Protein AF-A0A8X6STY0-F1 (afdb_monomer_lite)

Foldseek 3Di:
DDDDLVRVCVVVVHDSVVSVVQVVCCVVPVDSDDDDDDDDDDPDDPVLVVQLVVCCVVCVPDDPVRSVVVSCVVVVD

Organism: Trichonephila clavipes (NCBI:txid2585209)

InterPro domains:
  IPR009057 Homedomain-like superfamily [SSF46689] (2-69)

Secondary structure (DSSP, 8-state):
-PPPHHHHHHHHTS-HHHHHHHHHHHHHHS--SPPPPP-SPPSS-HHHHHHHHHHHHH-TT--HHHHHHHHHHHHT-

Radius of gyration: 25.01 Å; chains: 1; bounding box: 54×23×56 Å

pLDDT: mean 91.13, std 5.79, range [64.25, 97.0]

Sequence (77 aa):
MGLSQADAARRLNVSRNVVQRLWDQYQSEDSVSRRPVPGRPRATTPAEDRFLAFSARRRRTTTVPQLVADHFQASGR

Structure (mmCIF, N/CA/C/O backbone):
data_AF-A0A8X6STY0-F1
#
_entry.id   AF-A0A8X6STY0-F1
#
loop_
_atom_site.group_PDB
_atom_site.id
_atom_site.type_symbol
_atom_site.label_atom_id
_atom_site.label_alt_id
_atom_site.label_comp_id
_atom_site.label_asym_id
_atom_site.label_entity_id
_atom_site.label_seq_id
_atom_site.pdbx_PDB_ins_co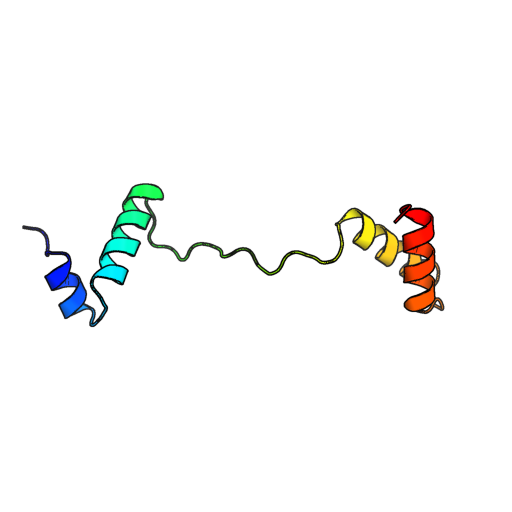de
_atom_site.Cartn_x
_atom_site.Cartn_y
_atom_site.Cartn_z
_atom_site.occupancy
_atom_site.B_iso_or_equiv
_atom_site.auth_seq_id
_atom_site.auth_comp_id
_atom_site.auth_asym_id
_atom_site.auth_atom_id
_atom_site.pdbx_PDB_model_num
ATOM 1 N N . MET A 1 1 ? 29.353 0.172 -26.222 1.00 64.38 1 MET A N 1
ATOM 2 C CA . MET A 1 1 ? 28.131 0.850 -26.705 1.00 64.38 1 MET A CA 1
ATOM 3 C C . MET A 1 1 ? 26.942 0.214 -26.007 1.00 64.38 1 MET A C 1
ATOM 5 O O . MET A 1 1 ? 26.891 -1.009 -25.96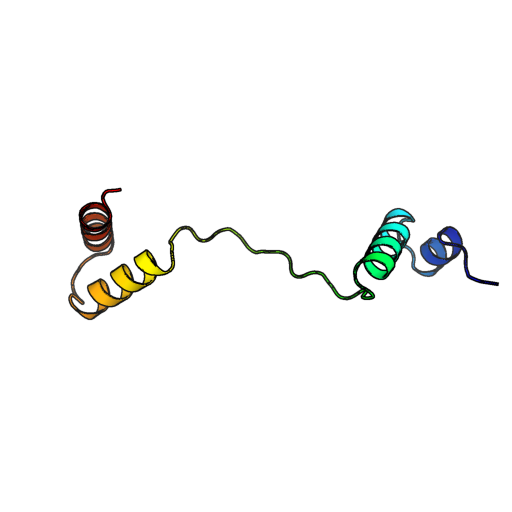3 1.00 64.38 1 MET A O 1
ATOM 9 N N . 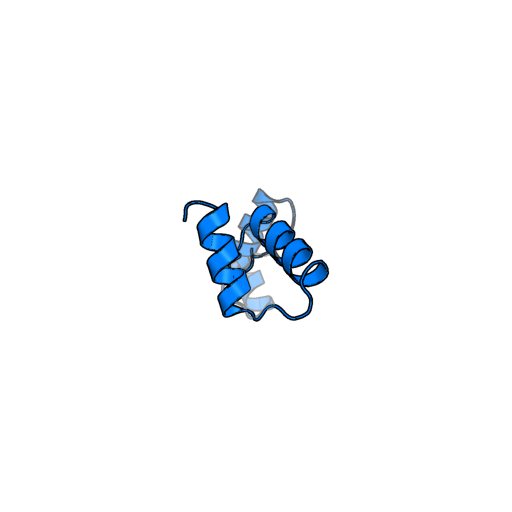GLY A 1 2 ? 26.062 1.009 -25.399 1.00 80.00 2 GLY A N 1
ATOM 10 C CA . GLY A 1 2 ? 24.838 0.491 -24.779 1.00 80.00 2 GLY A CA 1
ATOM 11 C C . GLY A 1 2 ? 23.805 0.091 -25.834 1.00 80.00 2 GLY A C 1
ATOM 12 O O . GLY A 1 2 ? 23.838 0.599 -26.953 1.00 80.00 2 GLY A O 1
ATOM 13 N N . LEU A 1 3 ? 22.893 -0.818 -25.484 1.00 84.88 3 LEU A N 1
ATOM 14 C CA . LEU A 1 3 ? 21.714 -1.102 -26.307 1.00 84.88 3 LEU A CA 1
ATOM 15 C C . LEU A 1 3 ? 20.790 0.120 -26.296 1.00 84.88 3 LEU A C 1
ATOM 17 O O . LEU A 1 3 ? 20.542 0.686 -25.231 1.00 84.88 3 LEU A O 1
ATOM 21 N N . SER A 1 4 ? 20.251 0.515 -27.453 1.00 91.25 4 SER A N 1
ATOM 22 C CA . SER A 1 4 ? 19.212 1.546 -27.463 1.00 91.25 4 SER A CA 1
ATOM 23 C C . SER A 1 4 ? 17.935 1.007 -26.805 1.00 91.25 4 SER A C 1
ATOM 25 O O . SER A 1 4 ? 17.666 -0.198 -26.829 1.00 91.25 4 SER A O 1
ATOM 27 N N . GLN A 1 5 ? 17.094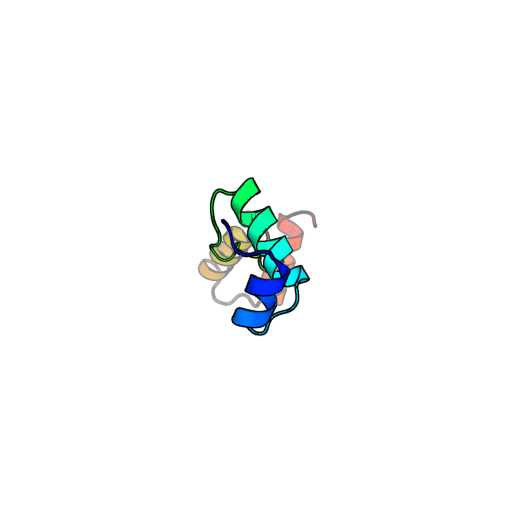 1.887 -26.255 1.00 90.25 5 GLN A N 1
ATOM 28 C CA . GLN A 1 5 ? 15.805 1.470 -25.686 1.00 90.25 5 GLN A CA 1
ATOM 29 C C . GLN A 1 5 ? 14.910 0.758 -26.715 1.00 90.25 5 GLN A C 1
ATOM 31 O O . GLN A 1 5 ? 14.142 -0.137 -26.362 1.00 90.25 5 GLN A O 1
ATOM 36 N N . ALA A 1 6 ? 15.013 1.126 -27.997 1.00 92.88 6 ALA A N 1
ATOM 37 C CA . ALA A 1 6 ? 14.286 0.467 -29.077 1.00 92.88 6 ALA A CA 1
ATOM 38 C C . ALA A 1 6 ? 14.791 -0.964 -29.322 1.00 92.88 6 ALA A C 1
ATOM 40 O O . ALA A 1 6 ? 13.987 -1.859 -29.582 1.00 92.88 6 ALA A O 1
ATOM 41 N N . ASP A 1 7 ? 16.098 -1.198 -29.206 1.00 94.50 7 ASP A N 1
ATOM 42 C CA . ASP A 1 7 ? 16.687 -2.537 -29.319 1.00 94.50 7 ASP A CA 1
ATOM 43 C C . ASP A 1 7 ? 16.307 -3.406 -28.123 1.00 94.50 7 ASP A C 1
ATOM 45 O O . ASP A 1 7 ? 15.939 -4.567 -28.296 1.00 94.50 7 ASP A O 1
ATOM 49 N N . ALA A 1 8 ? 16.322 -2.828 -26.920 1.00 92.75 8 ALA A N 1
ATOM 50 C CA . ALA A 1 8 ? 15.879 -3.497 -25.703 1.00 92.75 8 ALA A CA 1
ATOM 51 C C . ALA A 1 8 ? 14.395 -3.893 -25.782 1.00 92.75 8 ALA A C 1
ATOM 53 O O . ALA A 1 8 ? 14.051 -5.039 -25.497 1.00 92.75 8 ALA A O 1
ATOM 54 N N . ALA A 1 9 ? 13.526 -2.989 -26.246 1.00 95.44 9 ALA A N 1
ATOM 55 C CA . ALA A 1 9 ? 12.100 -3.260 -26.429 1.00 95.44 9 ALA A CA 1
ATOM 56 C C . ALA A 1 9 ? 11.852 -4.400 -27.431 1.00 95.44 9 ALA A C 1
ATOM 58 O O . ALA A 1 9 ? 11.077 -5.311 -27.145 1.00 95.44 9 ALA A O 1
ATOM 59 N N . ARG A 1 10 ? 12.562 -4.396 -28.572 1.00 95.62 10 ARG A N 1
ATOM 60 C CA . ARG A 1 10 ? 12.489 -5.474 -29.574 1.00 95.62 10 ARG A CA 1
ATOM 61 C C . ARG A 1 10 ? 12.984 -6.809 -29.024 1.00 95.62 10 ARG A C 1
ATOM 63 O O . ARG A 1 10 ? 12.329 -7.823 -29.227 1.00 95.62 10 ARG A O 1
ATOM 70 N N . ARG A 1 11 ? 14.109 -6.812 -28.304 1.00 95.44 11 ARG A N 1
ATOM 71 C CA . ARG A 1 11 ? 14.698 -8.028 -27.722 1.00 95.44 11 ARG A CA 1
ATOM 72 C C . ARG A 1 11 ? 13.818 -8.649 -26.637 1.00 95.44 11 ARG A C 1
ATOM 74 O O . ARG A 1 11 ? 13.808 -9.866 -26.497 1.00 95.44 11 ARG A O 1
ATOM 81 N N . LEU A 1 12 ? 13.099 -7.821 -25.882 1.00 93.62 12 LEU A N 1
ATOM 82 C CA . LEU A 1 12 ? 12.206 -8.252 -24.804 1.00 93.62 12 LEU A CA 1
ATOM 83 C C . LEU A 1 12 ? 10.748 -8.439 -25.259 1.00 93.62 12 LEU A C 1
ATOM 85 O O . LEU A 1 12 ? 9.917 -8.830 -24.447 1.00 93.62 12 LEU A O 1
ATOM 89 N N . ASN A 1 13 ? 10.434 -8.171 -26.532 1.00 97.00 13 ASN A N 1
ATOM 90 C CA . ASN A 1 13 ? 9.076 -8.194 -27.084 1.00 97.00 13 ASN A CA 1
ATOM 91 C C . ASN A 1 13 ? 8.061 -7.383 -26.247 1.00 97.00 13 ASN A C 1
ATOM 93 O O . ASN A 1 13 ? 6.943 -7.822 -25.979 1.00 97.00 13 ASN A O 1
ATOM 97 N N . VAL A 1 14 ? 8.465 -6.188 -25.810 1.00 96.06 14 VAL A N 1
ATOM 98 C CA . VAL A 1 14 ? 7.620 -5.249 -25.056 1.00 96.06 14 VAL A CA 1
ATOM 99 C C . VAL A 1 14 ? 7.528 -3.912 -25.778 1.00 96.06 14 VAL A C 1
ATOM 101 O O . VAL A 1 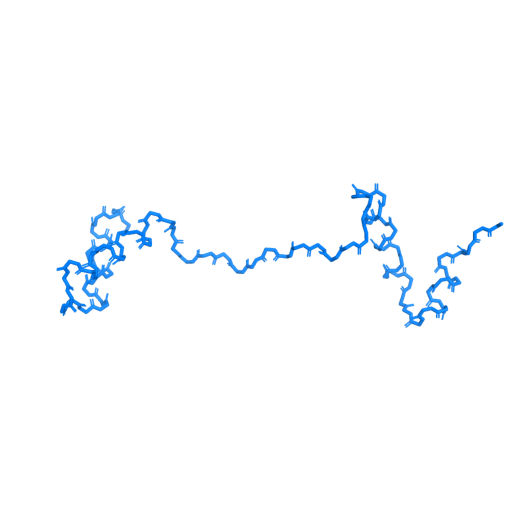14 ? 8.307 -3.604 -26.681 1.00 96.06 14 VAL A O 1
ATOM 104 N N . SER A 1 15 ? 6.584 -3.068 -25.367 1.00 96.56 15 SER A N 1
ATOM 105 C CA . SER A 1 15 ? 6.520 -1.708 -25.893 1.00 96.56 15 SER A CA 1
ATOM 106 C C . SER A 1 15 ? 7.686 -0.859 -25.372 1.00 96.56 15 SER A C 1
ATOM 108 O O . SER A 1 15 ? 8.150 -1.024 -24.242 1.00 96.56 15 SER A O 1
ATOM 110 N N . ARG A 1 16 ? 8.124 0.121 -26.174 1.00 95.38 16 ARG A N 1
ATOM 111 C CA . ARG A 1 16 ? 9.143 1.103 -25.754 1.00 95.38 16 ARG A CA 1
ATOM 112 C C . ARG A 1 16 ? 8.763 1.837 -24.461 1.00 95.38 16 ARG A C 1
ATOM 114 O O . ARG A 1 16 ? 9.640 2.154 -23.670 1.00 95.38 16 ARG A O 1
ATOM 121 N N . ASN A 1 17 ? 7.465 2.033 -24.210 1.00 95.75 17 ASN A N 1
ATOM 122 C CA . ASN A 1 17 ? 6.967 2.665 -22.987 1.00 95.75 17 ASN A CA 1
ATOM 123 C C . ASN A 1 17 ? 7.296 1.846 -21.723 1.00 95.75 17 ASN A C 1
ATOM 125 O O . ASN A 1 17 ? 7.585 2.418 -20.681 1.00 95.75 17 ASN A O 1
ATOM 129 N N . VAL A 1 18 ? 7.294 0.510 -21.802 1.00 94.38 18 VAL A N 1
ATOM 130 C CA . VAL A 1 18 ? 7.685 -0.343 -20.663 1.00 94.38 18 VAL A CA 1
ATOM 131 C C . VAL A 1 18 ? 9.165 -0.153 -20.332 1.00 94.38 18 VAL A C 1
ATOM 133 O O . VAL A 1 18 ? 9.513 -0.006 -19.164 1.00 94.38 18 VAL A O 1
ATOM 136 N N . VAL A 1 19 ? 10.023 -0.093 -21.354 1.00 94.75 19 VAL A N 1
ATOM 137 C CA . VAL A 1 19 ? 11.467 0.134 -21.187 1.00 94.75 19 VAL A CA 1
ATOM 138 C C . VAL A 1 19 ? 11.745 1.521 -20.611 1.00 94.75 19 VAL A C 1
ATOM 140 O O . VAL A 1 19 ? 12.508 1.630 -19.656 1.00 94.75 19 VAL A O 1
ATOM 143 N N . GLN A 1 20 ? 11.093 2.563 -21.136 1.00 94.25 20 GLN A N 1
ATOM 144 C CA . GLN A 1 20 ? 11.228 3.926 -20.616 1.00 94.25 20 GLN A CA 1
ATOM 145 C C . GLN A 1 20 ? 10.797 4.006 -19.147 1.00 94.25 20 GLN A C 1
ATOM 147 O O . GLN A 1 20 ? 11.555 4.491 -18.318 1.00 94.25 20 GLN A O 1
ATOM 152 N N . ARG A 1 21 ? 9.631 3.448 -18.793 1.00 94.31 21 ARG A N 1
ATOM 153 C CA . ARG A 1 21 ? 9.135 3.456 -17.407 1.00 94.31 21 ARG A CA 1
ATOM 154 C C . ARG A 1 21 ? 10.057 2.721 -16.435 1.00 94.31 21 ARG A C 1
ATOM 156 O O . ARG A 1 21 ? 10.215 3.175 -15.307 1.00 94.31 21 ARG A O 1
ATOM 163 N N . LEU A 1 22 ? 10.641 1.594 -16.848 1.00 92.88 22 LEU A N 1
ATOM 164 C CA . LEU A 1 22 ? 11.616 0.868 -16.028 1.00 92.88 22 LEU A CA 1
ATOM 165 C C . LEU A 1 22 ? 12.920 1.653 -15.873 1.00 92.88 22 LEU A C 1
ATOM 167 O O . LEU A 1 22 ? 13.500 1.654 -14.791 1.00 92.88 22 LEU A O 1
ATOM 171 N N . TRP A 1 23 ? 13.360 2.337 -16.930 1.00 93.75 23 TRP A N 1
ATOM 172 C CA . TRP A 1 23 ? 14.526 3.211 -16.872 1.00 93.75 23 TRP A CA 1
ATOM 173 C C . TRP A 1 23 ? 14.300 4.383 -15.914 1.00 93.75 23 TRP A C 1
ATOM 175 O O . TRP A 1 23 ? 15.120 4.608 -15.030 1.00 93.75 23 TRP A O 1
ATOM 185 N N . ASP A 1 24 ? 13.160 5.066 -16.021 1.00 94.00 24 ASP A N 1
ATOM 186 C CA . ASP A 1 24 ? 12.792 6.165 -15.123 1.00 94.00 24 ASP A CA 1
ATOM 187 C C . ASP A 1 24 ? 12.702 5.690 -13.668 1.00 94.00 24 ASP A C 1
ATOM 189 O O . ASP A 1 24 ? 13.194 6.361 -12.761 1.00 94.00 24 ASP A O 1
ATOM 193 N N . GLN A 1 25 ? 12.121 4.504 -13.438 1.00 94.25 25 GLN A N 1
ATOM 194 C CA . GLN A 1 25 ? 12.062 3.906 -12.108 1.00 94.25 25 GLN A CA 1
ATOM 195 C C . GLN A 1 25 ? 13.468 3.678 -11.549 1.00 94.25 25 GLN A C 1
ATOM 197 O O . GLN A 1 25 ? 13.750 4.133 -10.441 1.00 94.25 25 GLN A O 1
ATOM 202 N N . TYR A 1 26 ? 14.346 3.041 -12.325 1.00 93.69 26 TYR A N 1
ATOM 203 C CA . TYR A 1 26 ? 15.721 2.775 -11.919 1.00 93.69 26 TYR A CA 1
ATOM 204 C C . TYR A 1 26 ? 16.476 4.065 -11.578 1.00 93.69 26 TYR A C 1
ATOM 206 O O . TYR A 1 26 ? 17.112 4.134 -10.535 1.00 93.69 26 TYR A O 1
ATOM 214 N N . GLN A 1 27 ? 16.336 5.118 -12.387 1.00 94.81 27 GLN A N 1
ATOM 215 C CA . GLN A 1 27 ? 16.958 6.416 -12.100 1.00 94.81 27 GLN A CA 1
ATOM 216 C C . GLN A 1 27 ? 16.413 7.066 -10.817 1.00 94.81 2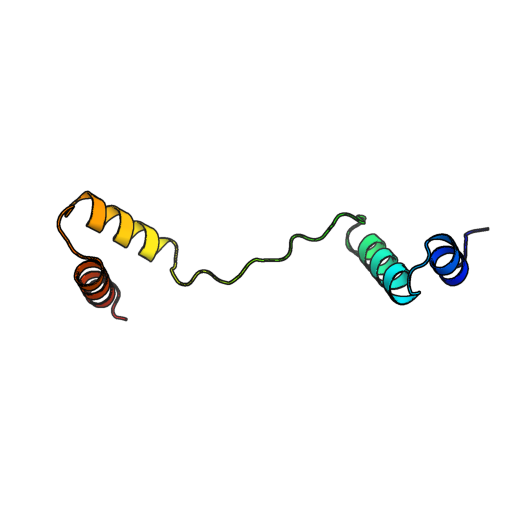7 GLN A C 1
ATOM 218 O O . GLN A 1 27 ? 17.146 7.763 -10.123 1.00 94.81 27 GLN A O 1
ATOM 223 N N . SER A 1 28 ? 15.134 6.849 -10.497 1.00 94.31 28 SER A N 1
ATOM 224 C CA . SER A 1 28 ? 14.495 7.439 -9.313 1.00 94.31 28 SER A CA 1
ATOM 225 C C . SER A 1 28 ? 14.716 6.663 -8.007 1.00 94.31 28 SER A C 1
ATOM 227 O O . SER A 1 28 ? 14.754 7.271 -6.942 1.00 94.31 28 SER A O 1
ATOM 229 N N . GLU A 1 29 ? 14.822 5.334 -8.073 1.00 93.75 29 GLU A N 1
ATOM 230 C CA . GLU A 1 29 ? 14.782 4.436 -6.905 1.00 93.75 29 GLU A CA 1
ATOM 231 C C . GLU A 1 29 ? 16.034 3.566 -6.756 1.00 93.75 29 GLU A C 1
ATOM 233 O O . GLU A 1 29 ? 16.114 2.795 -5.802 1.00 93.75 29 GLU A O 1
ATOM 238 N N . ASP A 1 30 ? 16.960 3.618 -7.720 1.00 94.06 30 ASP A N 1
ATOM 239 C CA . ASP A 1 30 ? 18.059 2.652 -7.883 1.00 94.06 30 ASP A CA 1
ATOM 240 C C . ASP A 1 30 ? 17.561 1.190 -7.866 1.00 94.06 30 ASP A C 1
ATOM 242 O O . ASP A 1 30 ? 18.232 0.246 -7.451 1.00 94.06 30 ASP A O 1
ATOM 246 N N . SER A 1 31 ? 16.311 0.988 -8.301 1.00 92.19 31 SER A N 1
ATOM 247 C CA . SER A 1 31 ? 15.621 -0.294 -8.238 1.00 92.19 31 SER A CA 1
ATOM 248 C C . SER A 1 31 ? 14.675 -0.480 -9.415 1.00 92.19 31 SER A C 1
ATOM 250 O O . SER A 1 31 ? 13.989 0.442 -9.844 1.00 92.19 31 SER A O 1
ATOM 252 N N . VAL A 1 32 ? 14.602 -1.717 -9.904 1.00 91.50 32 VAL A N 1
ATOM 253 C CA . VAL A 1 32 ? 13.585 -2.188 -10.863 1.00 91.50 32 VAL A CA 1
ATOM 254 C C . VAL A 1 32 ? 12.589 -3.144 -10.201 1.00 91.50 32 VAL A C 1
ATOM 256 O O . VAL A 1 32 ? 11.830 -3.843 -10.875 1.00 91.50 32 VAL A O 1
ATOM 259 N N . SER A 1 33 ? 12.617 -3.224 -8.867 1.00 91.94 33 SER A N 1
ATOM 260 C CA . SER A 1 33 ? 11.683 -4.056 -8.116 1.00 91.94 33 SER A CA 1
ATOM 261 C C . SER A 1 33 ? 10.254 -3.544 -8.292 1.00 91.94 33 SER A C 1
ATOM 263 O O . SER A 1 33 ? 9.999 -2.357 -8.511 1.00 91.94 33 SER A O 1
ATOM 265 N N . ARG A 1 34 ? 9.281 -4.455 -8.227 1.00 90.00 34 ARG A N 1
ATOM 266 C CA . ARG A 1 34 ? 7.876 -4.069 -8.336 1.00 90.00 34 ARG A CA 1
ATOM 267 C C . ARG A 1 34 ? 7.522 -3.134 -7.178 1.00 90.00 34 ARG A C 1
ATOM 269 O O . ARG A 1 34 ? 7.560 -3.556 -6.025 1.00 90.00 34 ARG A O 1
ATOM 276 N N . ARG A 1 35 ? 7.100 -1.904 -7.494 1.00 89.00 35 ARG A N 1
ATOM 277 C CA . ARG A 1 35 ? 6.606 -0.954 -6.488 1.00 89.00 35 ARG A CA 1
ATOM 278 C C . ARG A 1 35 ? 5.434 -1.564 -5.710 1.00 89.00 35 ARG A C 1
ATOM 280 O O . ARG A 1 35 ? 4.515 -2.104 -6.343 1.00 89.00 35 ARG A O 1
ATOM 287 N N . PRO A 1 36 ? 5.418 -1.466 -4.370 1.00 87.06 36 PRO A N 1
ATOM 288 C CA . PRO A 1 36 ? 4.241 -1.819 -3.599 1.00 87.06 36 PRO A CA 1
ATOM 289 C C . PRO A 1 36 ? 3.110 -0.876 -4.004 1.00 87.06 36 PRO A C 1
ATOM 291 O O . PRO A 1 36 ? 3.216 0.344 -3.889 1.00 87.06 36 PRO A O 1
ATOM 294 N N . VAL A 1 37 ? 2.028 -1.446 -4.523 1.00 87.06 37 VAL A N 1
ATOM 295 C CA . VAL A 1 37 ? 0.828 -0.676 -4.840 1.00 87.06 37 VAL A CA 1
ATOM 296 C C . VAL A 1 37 ? -0.018 -0.646 -3.570 1.00 87.06 37 VAL A C 1
ATOM 298 O O . VAL A 1 37 ? -0.348 -1.724 -3.062 1.00 87.06 37 VAL A O 1
ATOM 301 N N . PRO A 1 38 ? -0.353 0.538 -3.022 1.00 86.81 38 PRO A N 1
ATOM 302 C CA . PRO A 1 38 ? -1.253 0.606 -1.883 1.00 86.81 38 PRO A CA 1
ATOM 303 C C . PRO A 1 38 ? -2.579 -0.064 -2.249 1.00 86.81 38 PRO A C 1
ATOM 305 O O . PRO A 1 38 ? -3.113 0.121 -3.344 1.00 86.81 38 PRO A O 1
ATOM 308 N N . GLY A 1 39 ? -3.084 -0.892 -1.336 1.00 89.31 39 GLY A N 1
ATOM 309 C CA . GLY A 1 39 ? -4.369 -1.556 -1.509 1.00 89.31 39 GLY A CA 1
ATOM 310 C C . GLY A 1 39 ? -5.542 -0.580 -1.420 1.00 89.31 39 GLY A C 1
ATOM 311 O O . GLY A 1 39 ? -5.380 0.630 -1.257 1.00 89.31 39 GLY A O 1
ATOM 312 N N . ARG A 1 40 ? -6.758 -1.129 -1.473 1.00 91.62 40 ARG A N 1
ATOM 313 C CA . ARG A 1 40 ? -7.978 -0.358 -1.216 1.00 91.62 40 ARG A CA 1
ATOM 314 C C . ARG A 1 40 ? -7.889 0.319 0.166 1.00 91.62 40 ARG A C 1
ATOM 316 O O . ARG A 1 40 ? -7.519 -0.361 1.128 1.00 91.62 40 ARG A O 1
ATOM 323 N N . PRO A 1 41 ? -8.268 1.606 0.289 1.00 89.81 41 PRO A N 1
ATOM 324 C CA . PRO A 1 41 ? -8.377 2.261 1.585 1.00 89.81 41 PRO A CA 1
ATOM 325 C C . PRO A 1 41 ? -9.262 1.456 2.541 1.00 89.81 41 PRO A C 1
ATOM 327 O O . PRO A 1 41 ? -10.282 0.891 2.136 1.00 89.81 41 PRO A O 1
ATOM 330 N N . ARG A 1 42 ? -8.862 1.393 3.812 1.00 89.94 42 ARG A N 1
ATOM 331 C CA . ARG A 1 42 ? -9.657 0.726 4.846 1.00 89.94 42 ARG A CA 1
ATOM 332 C C . ARG A 1 42 ? -10.952 1.505 5.071 1.00 89.94 42 ARG A C 1
ATOM 334 O O . ARG A 1 42 ? -10.934 2.731 5.092 1.00 89.94 42 ARG A O 1
ATOM 341 N N . ALA A 1 43 ? -12.057 0.781 5.233 1.00 90.56 43 ALA A N 1
ATOM 342 C CA . ALA A 1 43 ? -13.346 1.378 5.580 1.00 90.56 43 ALA A CA 1
ATOM 343 C C . ALA A 1 43 ? -13.370 1.884 7.031 1.00 90.56 43 ALA A C 1
ATOM 345 O O . ALA A 1 43 ? -14.077 2.837 7.333 1.00 90.56 43 ALA A O 1
ATOM 346 N N . THR A 1 44 ? -12.583 1.247 7.898 1.00 89.69 44 THR A N 1
ATOM 347 C CA . THR A 1 44 ? -12.463 1.553 9.320 1.00 89.69 44 THR A CA 1
ATOM 348 C C . THR A 1 44 ? -11.069 2.069 9.658 1.00 89.69 44 THR A C 1
ATOM 350 O O . THR A 1 44 ? -10.067 1.721 9.019 1.00 89.69 44 THR A O 1
ATOM 353 N N . THR A 1 45 ? -10.989 2.914 10.681 1.00 92.00 45 THR A N 1
ATOM 354 C CA . THR A 1 45 ? -9.709 3.354 11.247 1.00 92.00 45 THR A CA 1
ATOM 355 C C . THR A 1 45 ? -9.199 2.357 12.297 1.00 92.00 45 THR A C 1
ATOM 357 O O . THR A 1 45 ? -9.987 1.623 12.897 1.00 92.00 45 THR A O 1
ATOM 360 N N . PRO A 1 46 ? -7.888 2.341 12.615 1.00 93.75 46 PRO A N 1
ATOM 361 C CA . PRO A 1 46 ? -7.355 1.448 13.649 1.00 93.75 46 PRO A CA 1
ATOM 362 C C . PRO A 1 46 ? -7.993 1.628 15.040 1.00 93.75 46 PRO A C 1
ATOM 364 O O . PRO A 1 46 ? -7.973 0.711 15.859 1.00 93.75 46 PRO A O 1
ATOM 367 N N . ALA A 1 47 ? -8.532 2.811 15.351 1.00 92.81 47 ALA A N 1
ATOM 368 C CA . ALA A 1 47 ? -9.251 3.046 16.603 1.00 92.81 47 ALA A CA 1
ATOM 369 C C . ALA A 1 47 ? -10.630 2.368 16.603 1.00 92.81 47 ALA A C 1
ATOM 371 O O . ALA A 1 47 ? -10.991 1.723 17.587 1.00 92.81 47 ALA A O 1
ATOM 372 N N . GLU A 1 48 ? -11.347 2.458 15.486 1.00 93.50 48 GLU A N 1
ATOM 373 C CA . GLU A 1 48 ? -12.658 1.836 15.287 1.00 93.50 48 GLU A CA 1
ATOM 374 C C . GLU A 1 48 ? -12.536 0.310 15.317 1.00 93.50 48 GLU A C 1
ATOM 376 O O . GLU A 1 48 ? -13.271 -0.344 16.051 1.00 93.50 48 GLU A O 1
ATOM 381 N N . ASP A 1 49 ? -11.529 -0.255 14.640 1.00 93.31 49 ASP A N 1
ATOM 382 C CA . ASP A 1 49 ? -11.239 -1.696 14.674 1.00 93.31 49 ASP A CA 1
ATOM 383 C C . ASP A 1 49 ? -11.017 -2.199 16.109 1.00 93.31 49 ASP A C 1
ATOM 385 O O . ASP A 1 49 ? -11.542 -3.242 16.508 1.00 93.31 49 ASP A O 1
ATOM 389 N N . ARG A 1 50 ? -10.269 -1.439 16.923 1.00 94.69 50 ARG A N 1
ATOM 390 C CA . ARG A 1 50 ? -10.035 -1.778 18.336 1.00 94.69 50 ARG A CA 1
ATOM 391 C C . ARG A 1 50 ? -11.314 -1.704 19.164 1.00 94.69 50 ARG A C 1
ATOM 393 O O . ARG A 1 50 ? -11.542 -2.598 19.979 1.00 94.69 50 ARG A O 1
ATOM 400 N N . PHE A 1 51 ? -12.144 -0.681 18.953 1.00 92.25 51 PHE A N 1
ATOM 401 C CA . PHE A 1 51 ? -13.440 -0.563 19.621 1.00 92.25 51 PHE A CA 1
ATOM 402 C C . PHE A 1 51 ? -14.343 -1.751 19.278 1.00 92.25 51 PHE A C 1
ATOM 404 O O . PHE A 1 51 ? -14.863 -2.407 20.180 1.00 92.25 51 PHE A O 1
ATOM 411 N N . LEU A 1 52 ? -14.482 -2.071 17.989 1.00 92.31 52 LEU A N 1
ATOM 412 C CA . LEU A 1 52 ? -15.320 -3.171 17.515 1.00 92.31 52 LEU A CA 1
ATOM 413 C C . LEU A 1 52 ? -14.836 -4.516 18.072 1.00 92.31 52 LEU A C 1
ATOM 415 O O . LEU A 1 52 ? -15.636 -5.279 18.616 1.00 92.31 52 LEU A O 1
ATOM 419 N N . ALA A 1 53 ? -13.527 -4.781 18.025 1.00 93.62 53 ALA A N 1
ATOM 420 C CA . ALA A 1 53 ? -12.945 -6.009 18.561 1.00 93.62 53 ALA A CA 1
ATOM 421 C C . ALA A 1 53 ? -13.155 -6.142 20.078 1.00 93.62 53 ALA A C 1
ATOM 423 O O . ALA A 1 53 ? -13.494 -7.221 20.569 1.00 93.62 53 ALA A O 1
ATOM 424 N N . PHE A 1 54 ? -12.974 -5.061 20.840 1.00 94.62 54 PHE A N 1
ATOM 425 C CA . PHE A 1 54 ? -13.177 -5.080 22.288 1.00 94.62 54 PHE A CA 1
ATOM 426 C C . PHE A 1 54 ? -14.653 -5.276 22.655 1.00 94.62 54 PHE A C 1
ATOM 428 O O . PHE A 1 54 ? -14.980 -6.133 23.481 1.00 94.62 54 PHE A O 1
ATOM 435 N N . SER A 1 55 ? -15.547 -4.533 22.001 1.00 92.81 55 SER A N 1
ATOM 436 C CA . SER A 1 55 ? -16.992 -4.604 22.222 1.00 92.81 55 SER A CA 1
ATOM 437 C C . SER A 1 55 ? -17.547 -5.990 21.895 1.00 92.81 55 SER A C 1
ATOM 439 O O . SER A 1 55 ? -18.270 -6.555 22.716 1.00 92.81 55 SER A O 1
ATOM 441 N N . ALA A 1 56 ? -17.133 -6.591 20.774 1.00 92.81 56 ALA A N 1
ATOM 442 C CA . ALA A 1 56 ? -17.531 -7.949 20.395 1.00 92.81 56 ALA A CA 1
ATOM 443 C C . ALA A 1 56 ? -17.007 -9.014 21.377 1.00 92.81 56 ALA A C 1
ATOM 445 O O . ALA A 1 56 ? -17.712 -9.966 21.710 1.00 92.81 56 ALA A O 1
ATOM 446 N N . ARG A 1 57 ? -15.782 -8.851 21.901 1.00 94.94 57 ARG A N 1
ATOM 447 C CA . ARG A 1 57 ? -15.217 -9.779 22.899 1.00 94.94 57 ARG A CA 1
ATOM 448 C C . ARG A 1 57 ? -15.927 -9.696 24.248 1.00 94.94 57 ARG A C 1
ATOM 450 O O . ARG A 1 57 ? -16.118 -10.733 24.886 1.00 94.94 57 ARG A O 1
ATOM 457 N N . ARG A 1 58 ? -16.289 -8.485 24.686 1.00 94.44 58 ARG A N 1
ATOM 458 C CA . ARG A 1 58 ? -16.968 -8.235 25.968 1.00 94.44 58 ARG A CA 1
ATOM 459 C C . ARG A 1 58 ? -18.443 -8.629 25.920 1.00 94.44 58 ARG A C 1
ATOM 461 O O . ARG A 1 58 ? -18.950 -9.173 26.896 1.00 94.44 58 ARG A O 1
ATOM 468 N N . ARG A 1 59 ? -19.118 -8.379 24.796 1.00 94.00 59 ARG A N 1
ATOM 469 C CA . ARG A 1 59 ? -20.540 -8.675 24.585 1.00 94.00 59 ARG A CA 1
ATOM 470 C C . ARG A 1 59 ? -20.712 -9.663 23.431 1.00 94.00 59 ARG A C 1
ATOM 472 O O . ARG A 1 59 ? -21.115 -9.307 22.331 1.00 94.00 59 ARG A O 1
ATOM 479 N N . ARG A 1 60 ? -20.398 -10.933 23.703 1.00 90.38 60 ARG A N 1
ATOM 480 C CA . ARG A 1 60 ? -20.348 -12.006 22.688 1.00 90.38 60 ARG A CA 1
ATOM 481 C C . ARG A 1 60 ? -21.683 -12.293 21.991 1.00 90.38 60 ARG A C 1
ATOM 483 O O . ARG A 1 60 ? -21.682 -12.899 20.929 1.00 90.38 60 ARG A O 1
ATOM 490 N N . THR A 1 61 ? -22.803 -11.899 22.593 1.00 94.44 61 THR A N 1
ATOM 491 C CA . THR A 1 61 ? -24.156 -12.088 22.047 1.00 94.44 61 THR A CA 1
ATOM 492 C C . THR A 1 61 ? -24.658 -10.884 21.249 1.00 94.44 61 THR A C 1
ATOM 494 O O . THR A 1 61 ? -25.747 -10.948 20.683 1.00 94.44 61 THR A O 1
ATOM 497 N N . THR A 1 62 ? -23.905 -9.779 21.201 1.00 91.38 62 THR A N 1
ATOM 498 C CA . THR A 1 62 ? -24.319 -8.578 20.470 1.00 91.38 62 THR A CA 1
ATOM 499 C C . THR A 1 62 ? -24.227 -8.806 18.967 1.00 91.38 62 THR A C 1
ATOM 501 O O . THR A 1 62 ? -23.224 -9.295 18.446 1.00 91.38 62 THR A O 1
ATOM 504 N N . THR A 1 63 ? -25.287 -8.423 18.262 1.00 93.69 63 THR A N 1
ATOM 505 C CA . THR A 1 63 ? -25.358 -8.532 16.803 1.00 93.69 63 THR A CA 1
ATOM 506 C C . THR A 1 63 ? -24.556 -7.421 16.123 1.00 93.69 63 THR A C 1
ATOM 508 O O . THR A 1 63 ? -24.342 -6.348 16.688 1.00 93.69 63 THR A O 1
ATOM 511 N N . VAL A 1 64 ? -24.130 -7.649 14.879 1.00 92.12 64 VAL A N 1
ATOM 512 C CA . VAL A 1 64 ? -23.370 -6.651 14.106 1.00 92.12 64 VAL A CA 1
ATOM 513 C C . VAL A 1 64 ? -24.100 -5.300 14.005 1.00 92.12 64 VAL A C 1
ATOM 515 O O . VAL A 1 64 ? -23.455 -4.291 14.276 1.00 92.12 64 VAL A O 1
ATOM 518 N N . PRO A 1 65 ? -25.416 -5.220 13.714 1.00 93.19 65 PRO A N 1
ATOM 519 C CA . PRO A 1 65 ? -26.113 -3.932 13.668 1.00 93.19 65 PRO A CA 1
ATOM 520 C C . PRO A 1 65 ? -26.077 -3.175 15.001 1.00 93.19 65 PRO A C 1
ATOM 522 O O . PRO A 1 65 ? -25.891 -1.963 15.012 1.00 93.19 65 PRO A O 1
ATOM 525 N N . GLN A 1 66 ? -26.193 -3.886 16.125 1.00 93.00 66 GLN A N 1
ATOM 526 C CA . GLN A 1 66 ? -26.099 -3.285 17.458 1.00 93.00 66 GLN A CA 1
ATOM 527 C C . GLN A 1 66 ? -24.679 -2.789 17.756 1.00 93.00 66 GLN A C 1
ATOM 529 O O . GLN A 1 66 ? -24.512 -1.684 18.258 1.00 93.00 66 GLN A O 1
ATOM 534 N N . LEU A 1 67 ? -23.650 -3.563 17.392 1.00 91.69 67 LEU A N 1
ATOM 535 C CA . LEU A 1 67 ? -22.247 -3.145 17.518 1.00 91.69 67 LEU A CA 1
ATOM 536 C C . LEU A 1 67 ? -21.942 -1.897 16.687 1.00 91.69 67 LEU A C 1
ATOM 538 O O . LEU A 1 67 ? -21.210 -1.019 17.137 1.00 91.69 67 LEU A O 1
ATOM 542 N N . VAL A 1 68 ? -22.502 -1.822 15.482 1.00 91.19 68 VAL A N 1
ATOM 543 C CA . VAL A 1 68 ? -22.352 -0.672 14.590 1.00 91.19 68 VAL A CA 1
ATOM 544 C C . VAL A 1 68 ? -23.083 0.548 15.157 1.00 91.19 68 VAL A C 1
ATOM 546 O O . VAL A 1 68 ? -22.508 1.631 15.182 1.00 91.19 68 VAL A O 1
ATOM 549 N N . ALA A 1 69 ? -24.301 0.388 15.680 1.00 91.81 69 ALA A N 1
ATOM 550 C CA . ALA A 1 69 ? -25.028 1.473 16.338 1.00 91.81 69 ALA A CA 1
ATOM 551 C C . ALA A 1 69 ? -24.271 2.014 17.566 1.00 91.81 69 ALA A C 1
ATOM 553 O O . ALA A 1 69 ? -24.065 3.222 17.672 1.00 91.81 69 ALA A O 1
ATOM 554 N N . ASP A 1 70 ? -23.782 1.129 18.441 1.00 90.06 70 ASP A N 1
ATOM 555 C CA . ASP A 1 70 ? -22.933 1.490 19.586 1.00 90.06 70 ASP A CA 1
ATOM 556 C C . ASP A 1 70 ? -21.675 2.245 19.137 1.00 90.06 70 ASP A C 1
ATOM 558 O O . ASP A 1 70 ? -21.230 3.188 19.792 1.00 90.06 70 ASP A O 1
ATOM 562 N N . HIS A 1 71 ? -21.094 1.822 18.013 1.00 89.81 71 HIS A N 1
ATOM 563 C CA . HIS A 1 71 ? -19.920 2.453 17.438 1.00 89.81 71 HIS A CA 1
ATOM 564 C C . HIS A 1 71 ? -20.204 3.882 16.966 1.00 89.81 71 HIS A C 1
ATOM 566 O O . HIS A 1 71 ? -19.448 4.785 17.322 1.00 89.81 71 HIS A O 1
ATOM 572 N N . PHE A 1 72 ? -21.291 4.112 16.225 1.00 88.81 72 PHE A N 1
ATOM 573 C CA . PHE A 1 72 ? -21.695 5.457 15.801 1.00 88.81 72 PHE A CA 1
ATOM 574 C C . PHE A 1 72 ? -21.938 6.379 17.003 1.00 88.81 72 PHE A C 1
ATOM 576 O O . PHE A 1 72 ? -21.372 7.471 17.064 1.00 88.81 72 PHE A O 1
ATOM 583 N N . GLN A 1 73 ? -22.657 5.889 18.021 1.00 87.56 73 GLN A N 1
ATOM 584 C CA . GLN A 1 73 ? -22.909 6.632 19.263 1.00 87.56 73 GLN A CA 1
ATOM 585 C C . GLN A 1 73 ? -21.615 7.014 19.997 1.00 87.56 73 GLN A C 1
ATOM 587 O O . GLN A 1 73 ? -21.467 8.148 20.444 1.00 87.56 73 GLN A O 1
ATOM 592 N N . ALA A 1 74 ? -20.656 6.090 20.104 1.00 85.25 74 ALA A N 1
ATOM 593 C CA . ALA A 1 74 ? -19.386 6.342 20.787 1.00 85.25 74 ALA A CA 1
ATOM 594 C C . ALA A 1 74 ? -18.435 7.253 19.992 1.00 85.25 74 ALA A C 1
ATOM 596 O O . ALA A 1 74 ? -17.596 7.932 20.582 1.00 85.25 74 ALA A O 1
ATOM 597 N N . SER A 1 75 ? -18.538 7.242 18.662 1.00 81.69 75 SER A N 1
ATOM 598 C CA . SER A 1 75 ? -17.612 7.948 17.767 1.00 81.69 75 SER A CA 1
ATOM 599 C C . SER A 1 75 ? -18.087 9.348 17.383 1.00 81.69 75 SER A C 1
ATOM 601 O O . SER A 1 75 ? -17.302 10.106 16.818 1.00 81.69 75 SER A O 1
ATOM 603 N N . GLY A 1 76 ? -19.355 9.684 17.651 1.00 73.19 76 GLY A N 1
ATOM 604 C CA . GLY A 1 76 ? -19.964 10.951 17.234 1.00 73.19 76 GLY A CA 1
ATOM 605 C C . GLY A 1 76 ? -20.066 11.101 15.712 1.00 73.19 76 GLY A C 1
ATOM 606 O O . GLY A 1 76 ? -19.998 12.221 15.209 1.00 73.19 76 GLY A O 1
ATOM 607 N N . ARG A 1 77 ? -20.159 9.977 14.993 1.00 64.25 77 ARG A N 1
ATOM 608 C CA . ARG A 1 77 ? -20.329 9.915 13.536 1.00 64.25 77 ARG A CA 1
ATOM 609 C C . ARG A 1 77 ? -21.757 9.567 13.153 1.00 64.25 77 ARG A C 1
ATOM 611 O O . ARG A 1 77 ? -22.434 8.912 13.975 1.00 64.25 77 ARG A O 1
#